Protein AF-E8X7W8-F1 (afdb_monomer_lite)

pLDDT: mean 81.26, std 10.93, range [56.91, 95.69]

Secondary structure (DSSP, 8-state):
--HHHHHHHHHTPPPS-TTEEEEEEEETT---EEEEE-TTS-EEEEEEEE-SSEEEEEEEEETTTTEEEEEEEEETTS-EEEEESSSEEEEEETTTTEEEEEEEPPP-

Sequence (108 aa):
MTDAQQLKEIANQKFEDPYLLGRIVSRLRENDTFVQKHRDRRKCDLFWRNAGAYWRCTIFVSLESEDILAQVDLHVDGITRVESYEPCSITIDPTENLLVLSRIAPAS

Structure (mmCIF, N/CA/C/O backbone):
data_AF-E8X7W8-F1
#
_entry.id   AF-E8X7W8-F1
#
loop_
_atom_site.group_PDB
_atom_site.id
_atom_site.type_symbol
_atom_site.label_atom_id
_atom_site.label_alt_id
_atom_site.label_comp_id
_atom_site.label_asym_id
_atom_site.label_entity_id
_atom_site.label_seq_id
_atom_site.pdbx_PDB_ins_code
_atom_site.Cartn_x
_atom_site.Cartn_y
_atom_site.Cartn_z
_atom_site.occupancy
_atom_site.B_iso_or_equiv
_atom_site.auth_seq_id
_atom_site.auth_comp_id
_atom_site.auth_asym_id
_atom_site.auth_atom_id
_atom_site.pdbx_PDB_model_num
ATOM 1 N N . MET A 1 1 ? -15.712 17.713 -8.791 1.00 56.91 1 MET A N 1
ATOM 2 C CA . MET A 1 1 ? -14.821 16.573 -9.079 1.00 56.91 1 MET A CA 1
ATOM 3 C C . MET A 1 1 ? -15.048 15.557 -7.977 1.00 56.91 1 MET A C 1
ATOM 5 O O . MET A 1 1 ? -15.112 15.974 -6.830 1.00 56.91 1 MET A O 1
ATOM 9 N N . THR A 1 2 ? -15.311 14.296 -8.306 1.00 73.62 2 THR A N 1
ATOM 10 C CA . THR A 1 2 ? -15.586 13.252 -7.306 1.00 73.62 2 THR A CA 1
ATOM 11 C C . THR A 1 2 ? -14.281 12.758 -6.677 1.00 73.62 2 THR A C 1
ATOM 13 O O . THR A 1 2 ? -13.236 12.811 -7.322 1.00 73.62 2 THR A O 1
ATOM 16 N N . ASP A 1 3 ? -14.335 12.200 -5.470 1.00 64.75 3 ASP A N 1
ATOM 17 C CA . ASP A 1 3 ? -13.163 11.637 -4.773 1.00 64.75 3 ASP A CA 1
ATOM 18 C C . ASP A 1 3 ? -12.410 10.607 -5.640 1.00 64.75 3 ASP A C 1
ATOM 20 O O . ASP A 1 3 ? -11.186 10.637 -5.769 1.00 64.75 3 ASP A O 1
ATOM 24 N N . ALA A 1 4 ? -13.151 9.764 -6.364 1.00 65.56 4 ALA A N 1
ATOM 25 C CA . ALA A 1 4 ? -12.587 8.811 -7.321 1.00 65.56 4 ALA A CA 1
ATOM 26 C C . ALA A 1 4 ? -11.821 9.473 -8.489 1.00 65.56 4 ALA A C 1
ATOM 28 O O . ALA A 1 4 ? -10.880 8.889 -9.026 1.00 65.56 4 ALA A O 1
ATOM 29 N N . GLN A 1 5 ? -12.203 10.688 -8.899 1.00 64.19 5 GLN A N 1
ATOM 30 C CA . GLN A 1 5 ? -11.499 11.435 -9.946 1.00 64.19 5 GLN A CA 1
ATOM 31 C C . GLN A 1 5 ? -10.175 11.999 -9.419 1.00 64.19 5 GLN A C 1
ATOM 33 O O . GLN A 1 5 ? -9.176 11.909 -10.125 1.00 64.19 5 GLN A O 1
ATOM 38 N N . GLN A 1 6 ? -10.135 12.477 -8.172 1.00 64.12 6 GLN A N 1
ATOM 39 C CA . GLN A 1 6 ? -8.905 12.965 -7.534 1.00 64.12 6 GLN A CA 1
ATOM 40 C C . GLN A 1 6 ? -7.864 11.855 -7.369 1.00 64.12 6 GLN A C 1
ATOM 42 O O . GLN A 1 6 ? -6.707 12.022 -7.751 1.00 64.12 6 GLN A O 1
ATOM 47 N N . LEU A 1 7 ? -8.276 10.686 -6.873 1.00 67.62 7 LEU A N 1
ATOM 48 C CA . LEU A 1 7 ? -7.378 9.535 -6.731 1.00 67.62 7 LEU A CA 1
ATOM 49 C C . LEU A 1 7 ? -6.834 9.073 -8.091 1.00 67.62 7 LEU A C 1
ATOM 51 O O . LEU A 1 7 ? -5.648 8.768 -8.230 1.00 67.62 7 LEU A O 1
ATOM 55 N N . LYS A 1 8 ? -7.683 9.099 -9.124 1.00 65.88 8 LYS A N 1
ATOM 56 C CA . LYS A 1 8 ? -7.284 8.791 -10.499 1.00 65.88 8 LYS A CA 1
ATOM 57 C C . LYS A 1 8 ? -6.296 9.813 -11.057 1.00 65.88 8 LYS A C 1
ATOM 59 O O . LYS A 1 8 ? -5.378 9.425 -11.774 1.00 65.88 8 LYS A O 1
ATOM 64 N N . GLU A 1 9 ? -6.459 11.097 -10.768 1.00 66.25 9 GLU A N 1
ATOM 65 C CA . GLU A 1 9 ? -5.487 12.117 -11.167 1.00 66.25 9 GLU A CA 1
ATOM 66 C C . GLU A 1 9 ? -4.135 11.888 -10.493 1.00 66.25 9 GLU A C 1
ATOM 68 O O . GLU A 1 9 ? -3.123 11.909 -11.189 1.00 66.25 9 GLU A O 1
ATOM 73 N N . ILE A 1 10 ? -4.110 11.567 -9.193 1.00 67.25 10 ILE A N 1
ATOM 74 C CA . ILE A 1 10 ? -2.867 11.279 -8.461 1.00 67.25 10 ILE A CA 1
ATOM 75 C C . ILE A 1 10 ? -2.142 10.059 -9.044 1.00 67.25 10 ILE A C 1
ATOM 77 O O . ILE A 1 10 ? -0.930 10.108 -9.252 1.00 67.25 10 ILE A O 1
ATOM 81 N N . ALA A 1 11 ? -2.873 8.994 -9.381 1.00 64.06 11 ALA A N 1
ATOM 82 C CA . ALA A 1 11 ? -2.299 7.818 -10.037 1.00 64.06 11 ALA A CA 1
ATOM 83 C C . ALA A 1 11 ? -1.712 8.131 -11.431 1.00 64.06 11 ALA A C 1
ATOM 85 O O . ALA A 1 11 ? -0.758 7.487 -11.867 1.00 64.06 11 ALA A O 1
ATOM 86 N N . ASN A 1 12 ? -2.258 9.136 -12.127 1.00 64.50 12 ASN A N 1
ATOM 87 C CA . ASN A 1 12 ? -1.812 9.566 -13.457 1.00 64.50 12 ASN A CA 1
ATOM 88 C C . ASN A 1 12 ? -0.782 10.706 -13.427 1.00 64.50 12 ASN A C 1
ATOM 90 O O . ASN A 1 12 ? -0.394 11.200 -14.493 1.00 64.50 12 ASN A O 1
ATOM 94 N N . GLN A 1 13 ? -0.342 11.147 -12.244 1.00 66.38 13 GLN A N 1
ATOM 95 C CA . GLN A 1 13 ? 0.658 12.204 -12.139 1.00 66.38 13 GLN A CA 1
ATOM 96 C C . GLN A 1 13 ? 1.951 11.787 -12.843 1.00 66.38 13 GLN A C 1
ATOM 98 O O . GLN A 1 13 ? 2.438 10.662 -12.716 1.00 66.38 13 GLN A O 1
ATOM 103 N N . LYS A 1 14 ? 2.523 12.721 -13.608 1.00 66.00 14 LYS A N 1
ATOM 104 C CA . LYS A 1 14 ? 3.869 12.552 -14.149 1.00 66.00 14 LYS A CA 1
ATOM 105 C C . LYS A 1 14 ? 4.855 12.655 -12.994 1.00 66.00 14 LYS A C 1
ATOM 107 O O . LYS A 1 14 ? 4.844 13.637 -12.261 1.00 66.00 14 LYS A O 1
ATOM 112 N N . PHE A 1 15 ? 5.706 11.649 -12.864 1.00 73.25 15 PHE A N 1
ATOM 113 C CA . PHE A 1 15 ? 6.793 11.649 -11.894 1.00 73.25 15 PHE A CA 1
ATOM 114 C C . PHE A 1 15 ? 8.061 12.199 -12.542 1.00 73.25 15 PHE A C 1
ATOM 116 O O . PHE A 1 15 ? 8.399 11.813 -13.666 1.00 73.25 15 PHE A O 1
ATOM 123 N N . GLU A 1 16 ? 8.731 13.106 -11.836 1.00 78.25 16 GLU A N 1
ATOM 124 C CA . GLU A 1 16 ? 10.041 13.640 -12.224 1.00 78.25 16 GLU A CA 1
ATOM 125 C C . GLU A 1 16 ? 11.151 12.607 -11.994 1.00 78.25 16 GLU A C 1
ATOM 127 O O . GLU A 1 16 ? 12.105 12.546 -12.765 1.00 78.25 16 GLU A O 1
ATOM 132 N N . ASP A 1 17 ? 10.984 11.751 -10.981 1.00 80.25 17 ASP A N 1
ATOM 133 C CA . ASP A 1 17 ? 11.897 10.653 -10.676 1.00 80.25 17 ASP A CA 1
ATOM 134 C C . ASP A 1 17 ? 11.742 9.504 -11.699 1.00 80.25 17 ASP A C 1
ATOM 136 O O . ASP A 1 17 ? 10.660 8.908 -11.792 1.00 80.25 17 ASP A O 1
ATOM 140 N N . PRO A 1 18 ? 12.795 9.162 -12.467 1.00 75.75 18 PRO A N 1
ATOM 141 C CA . PRO A 1 18 ? 12.753 8.063 -13.429 1.00 75.75 18 PRO A CA 1
ATOM 142 C C . PRO A 1 18 ? 12.677 6.671 -12.782 1.00 75.75 18 PRO A C 1
ATOM 144 O O . PRO A 1 18 ? 12.272 5.727 -13.461 1.00 75.75 18 PRO A O 1
ATOM 147 N N . TYR A 1 19 ? 13.035 6.525 -11.502 1.00 82.12 19 TYR A N 1
ATOM 148 C CA . TYR A 1 19 ? 12.953 5.256 -10.774 1.00 82.12 19 TYR A CA 1
ATOM 149 C C . TYR A 1 19 ? 11.541 4.964 -10.256 1.00 82.12 19 TYR A C 1
ATOM 151 O O . TYR A 1 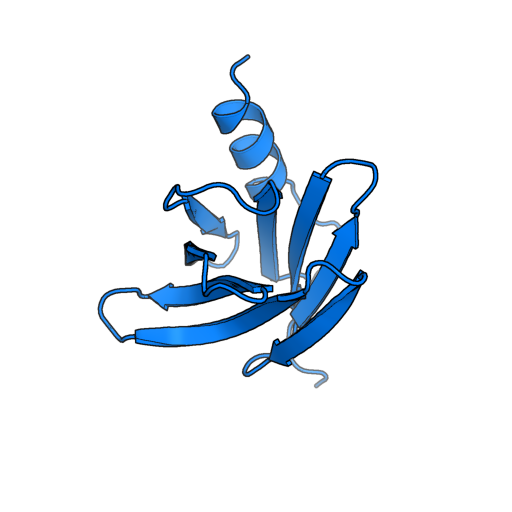19 ? 11.245 3.821 -9.904 1.00 82.12 19 TYR A O 1
ATOM 159 N N . LEU A 1 20 ? 10.653 5.965 -10.241 1.00 82.06 20 LEU A N 1
ATOM 160 C CA . LEU A 1 20 ? 9.260 5.809 -9.837 1.00 82.06 20 LEU A CA 1
ATOM 161 C C . LEU A 1 20 ? 8.414 5.281 -11.008 1.00 82.06 20 LEU A C 1
ATOM 163 O O . LEU A 1 20 ? 8.104 5.987 -11.971 1.00 82.06 20 LEU A O 1
ATOM 167 N N . LEU A 1 21 ? 8.006 4.017 -10.906 1.00 79.50 21 LEU A N 1
ATOM 168 C CA . LEU A 1 21 ? 7.285 3.295 -11.961 1.00 79.50 21 LEU A CA 1
ATOM 169 C C . LEU A 1 21 ? 5.766 3.531 -11.919 1.00 79.50 21 LEU A C 1
ATOM 171 O O . LEU A 1 21 ? 5.075 3.403 -12.934 1.00 79.50 21 LEU A O 1
ATOM 175 N N . GLY A 1 22 ? 5.232 3.892 -10.751 1.00 80.50 22 GLY A N 1
ATOM 176 C CA . GLY A 1 22 ? 3.811 4.164 -10.549 1.00 80.50 22 GLY A CA 1
ATOM 177 C C . GLY A 1 22 ? 3.470 4.486 -9.098 1.00 80.50 22 GLY A C 1
ATOM 178 O O . GLY A 1 22 ? 4.267 4.217 -8.197 1.00 80.50 22 GLY A O 1
ATOM 179 N N . ARG A 1 23 ? 2.272 5.038 -8.881 1.00 83.19 23 ARG A N 1
ATOM 180 C CA . ARG A 1 23 ? 1.738 5.367 -7.557 1.00 83.19 23 ARG A CA 1
ATOM 181 C C . ARG A 1 23 ? 0.297 4.880 -7.425 1.00 83.19 23 ARG A C 1
ATOM 183 O O . ARG A 1 23 ? -0.512 5.157 -8.306 1.00 83.19 23 ARG A O 1
ATOM 190 N N . ILE A 1 24 ? -0.001 4.219 -6.311 1.00 82.44 24 ILE A N 1
ATOM 191 C CA . ILE A 1 24 ? -1.351 3.851 -5.885 1.00 82.44 24 ILE A CA 1
ATOM 192 C C . ILE A 1 24 ? -1.725 4.720 -4.694 1.00 82.44 24 ILE A C 1
ATOM 194 O O . ILE A 1 24 ? -0.920 4.866 -3.775 1.00 82.44 24 ILE A O 1
ATOM 198 N N . VAL A 1 25 ? -2.937 5.273 -4.694 1.00 85.25 25 VAL A N 1
ATOM 199 C CA . VAL A 1 25 ? -3.480 6.020 -3.552 1.00 85.25 25 VAL A CA 1
ATOM 200 C C . VAL A 1 25 ? -4.861 5.503 -3.188 1.00 85.25 25 VAL A C 1
ATOM 202 O O . VAL A 1 25 ? -5.726 5.386 -4.050 1.00 85.25 25 VAL A O 1
ATOM 205 N N . SER A 1 26 ? -5.079 5.224 -1.910 1.00 86.12 26 SER A N 1
ATOM 206 C CA . SER A 1 26 ? -6.357 4.761 -1.367 1.00 86.12 26 SER A CA 1
ATOM 207 C C . SER A 1 26 ? -6.651 5.478 -0.062 1.00 86.12 26 SER A C 1
ATOM 209 O O . SER A 1 26 ? -5.722 5.806 0.675 1.00 86.12 26 SER A O 1
ATOM 211 N N . ARG A 1 27 ? -7.930 5.643 0.285 1.00 86.38 27 ARG A N 1
ATOM 212 C CA . ARG A 1 27 ? -8.277 5.918 1.681 1.00 86.38 27 ARG A CA 1
ATOM 213 C C . ARG A 1 27 ? -8.001 4.691 2.537 1.00 86.38 27 ARG A C 1
ATOM 215 O O . ARG A 1 27 ? -7.992 3.564 2.030 1.00 86.38 27 ARG A O 1
ATOM 222 N N . LEU A 1 28 ? -7.754 4.903 3.825 1.00 85.44 28 LEU A N 1
ATOM 223 C CA . LEU A 1 28 ? -7.624 3.791 4.762 1.00 85.44 28 LEU A CA 1
ATOM 224 C C . LEU A 1 28 ? -9.004 3.219 5.080 1.00 85.44 28 LEU A C 1
ATOM 226 O O . LEU A 1 28 ? -9.968 3.968 5.243 1.00 85.44 28 LEU A O 1
ATOM 230 N N . ARG A 1 29 ? -9.061 1.895 5.273 1.00 84.12 29 ARG A N 1
ATOM 231 C CA . ARG A 1 29 ? -10.225 1.201 5.855 1.00 84.12 29 ARG A CA 1
ATOM 232 C C . ARG A 1 29 ? -11.520 1.351 5.037 1.00 84.12 29 ARG A C 1
ATOM 234 O O . ARG A 1 29 ? -12.611 1.359 5.601 1.00 84.12 29 ARG A O 1
ATOM 241 N N . GLU A 1 30 ? -11.407 1.476 3.719 1.00 76.56 30 GLU A N 1
ATOM 242 C CA . GLU A 1 30 ? -12.548 1.629 2.811 1.00 76.56 30 GLU A CA 1
ATOM 243 C C . GLU A 1 30 ? -12.859 0.272 2.168 1.00 76.56 30 GLU A C 1
ATOM 245 O O . GLU A 1 30 ? -11.993 -0.285 1.510 1.00 76.56 30 GLU A O 1
ATOM 250 N N . ASN A 1 31 ? -14.057 -0.290 2.377 1.00 63.44 31 ASN A N 1
ATOM 251 C CA . ASN A 1 31 ? -14.465 -1.626 1.889 1.00 63.44 31 ASN A CA 1
ATOM 252 C C . ASN A 1 31 ? -14.743 -1.658 0.369 1.00 63.44 31 ASN A C 1
ATOM 254 O O . ASN A 1 31 ? -15.718 -2.254 -0.083 1.00 63.44 31 ASN A O 1
ATOM 258 N N . ASP A 1 32 ? -13.882 -1.027 -0.418 1.00 62.72 32 ASP A N 1
ATOM 259 C CA . ASP A 1 32 ? -14.005 -0.929 -1.864 1.00 62.72 32 ASP A CA 1
ATOM 260 C C . ASP A 1 32 ? -12.768 -1.510 -2.550 1.00 62.72 32 ASP A C 1
ATOM 262 O O . ASP A 1 32 ? -11.650 -1.492 -2.028 1.00 62.72 32 ASP A O 1
ATOM 266 N N . THR A 1 33 ? -12.986 -2.062 -3.744 1.00 60.56 33 THR A N 1
ATOM 267 C CA . THR A 1 33 ? -11.904 -2.523 -4.618 1.00 60.56 33 THR A CA 1
ATOM 268 C C . THR A 1 33 ? -11.572 -1.410 -5.597 1.00 60.56 33 THR A C 1
ATOM 270 O O . THR A 1 33 ? -12.428 -0.982 -6.373 1.00 60.56 33 THR A O 1
ATOM 273 N N . PHE A 1 34 ? -10.322 -0.954 -5.585 1.00 67.88 34 PHE A N 1
ATOM 274 C CA . PHE A 1 34 ? -9.859 0.102 -6.480 1.00 67.88 34 PHE A CA 1
ATOM 275 C C . PHE A 1 34 ? -8.846 -0.452 -7.473 1.00 67.88 34 PHE A C 1
ATOM 277 O O . PHE A 1 34 ? -7.857 -1.067 -7.082 1.00 67.88 34 PHE A O 1
ATOM 284 N N . VAL A 1 35 ? -9.071 -0.176 -8.759 1.00 62.03 35 VAL A N 1
ATOM 285 C CA . VAL A 1 35 ? -8.124 -0.498 -9.833 1.00 62.03 35 VAL A CA 1
ATOM 286 C C . VAL A 1 35 ? -7.423 0.782 -10.260 1.00 62.03 35 VAL A C 1
ATOM 288 O O . VAL A 1 35 ? -8.068 1.710 -10.758 1.00 62.03 35 VAL A O 1
ATOM 291 N N . GLN A 1 36 ? -6.101 0.842 -10.105 1.00 69.38 36 GLN A N 1
ATOM 292 C CA . GLN A 1 36 ? -5.303 1.986 -10.552 1.00 69.38 36 GLN A CA 1
ATOM 293 C C . GLN A 1 36 ? -4.282 1.551 -11.601 1.00 69.38 36 GLN A C 1
ATOM 295 O O . GLN A 1 36 ? -3.601 0.535 -11.475 1.00 69.38 36 GLN A O 1
ATOM 300 N N . LYS A 1 37 ? -4.226 2.309 -12.702 1.00 62.06 37 LYS A N 1
ATOM 301 C CA . LYS A 1 37 ? -3.344 2.034 -13.841 1.00 62.06 37 LYS A CA 1
ATOM 302 C C . LYS A 1 37 ? -2.104 2.909 -13.744 1.00 62.06 37 LYS A C 1
ATOM 304 O O . LYS A 1 37 ? -2.221 4.117 -13.582 1.00 62.06 37 LYS A O 1
ATOM 309 N N . HIS A 1 38 ? -0.936 2.298 -13.880 1.00 68.25 38 HIS A N 1
ATOM 310 C CA . HIS A 1 38 ? 0.351 2.964 -13.721 1.00 68.25 38 HIS A CA 1
ATOM 311 C C . HIS A 1 38 ? 0.973 3.354 -15.068 1.00 68.25 38 HIS A C 1
ATOM 313 O O . HIS A 1 38 ? 0.542 2.915 -16.142 1.00 68.25 38 HIS A O 1
ATOM 319 N N . ARG A 1 39 ? 2.033 4.171 -15.005 1.00 61.53 39 ARG A N 1
ATOM 320 C CA . ARG A 1 39 ? 2.817 4.624 -16.166 1.00 61.53 39 ARG A CA 1
ATOM 321 C C . ARG A 1 39 ? 3.457 3.463 -16.927 1.00 61.53 39 ARG A C 1
ATOM 323 O O . ARG A 1 39 ? 3.495 3.491 -18.155 1.00 61.53 39 ARG A O 1
ATOM 330 N N . ASP A 1 40 ? 3.895 2.428 -16.216 1.00 66.81 40 ASP A N 1
ATOM 331 C CA . ASP A 1 40 ? 4.435 1.191 -16.794 1.00 66.81 40 ASP A CA 1
ATOM 332 C C . ASP A 1 40 ? 3.355 0.269 -17.397 1.00 66.81 40 ASP A C 1
ATOM 334 O O . ASP A 1 40 ? 3.642 -0.855 -17.804 1.00 66.81 40 ASP A O 1
ATOM 338 N N . ARG A 1 41 ? 2.111 0.760 -17.498 1.00 66.12 41 ARG A N 1
ATOM 339 C CA . ARG A 1 41 ? 0.920 0.073 -18.014 1.00 66.12 41 ARG A CA 1
ATOM 340 C C . ARG A 1 41 ? 0.432 -1.089 -17.153 1.00 66.12 41 ARG A C 1
ATOM 342 O O . ARG A 1 41 ? -0.609 -1.649 -17.511 1.00 66.12 41 ARG A O 1
ATOM 349 N N . ARG A 1 42 ? 1.094 -1.413 -16.034 1.00 74.19 42 ARG A N 1
ATOM 350 C CA . ARG A 1 42 ? 0.544 -2.369 -15.071 1.00 74.19 42 ARG A CA 1
ATOM 351 C C . ARG A 1 42 ? -0.721 -1.786 -14.445 1.00 74.19 42 ARG A C 1
ATOM 353 O O . ARG A 1 42 ? -0.863 -0.570 -14.277 1.00 74.19 42 ARG A O 1
ATOM 360 N N . LYS A 1 43 ? -1.667 -2.670 -14.162 1.00 75.88 43 LYS A N 1
ATOM 361 C CA . LYS A 1 43 ? -2.829 -2.377 -13.331 1.00 75.88 43 LYS A CA 1
ATOM 362 C C . LYS A 1 43 ? -2.551 -3.032 -11.996 1.00 75.88 43 LYS A C 1
ATOM 364 O O . LYS A 1 43 ? -2.108 -4.169 -12.003 1.00 75.88 43 LYS A O 1
ATOM 369 N N . CYS A 1 44 ? -2.767 -2.317 -10.909 1.00 81.94 44 CYS A N 1
ATOM 370 C CA . CYS A 1 44 ? -2.742 -2.920 -9.592 1.00 81.94 44 CYS A CA 1
ATOM 371 C C . CYS A 1 44 ? -4.133 -2.796 -8.988 1.00 81.94 44 CYS A C 1
ATOM 373 O O . CYS A 1 44 ? -4.787 -1.753 -9.119 1.00 81.94 44 CYS A O 1
ATOM 375 N N . ASP A 1 45 ? -4.550 -3.861 -8.326 1.00 83.06 45 ASP A N 1
ATOM 376 C CA . ASP A 1 45 ? -5.813 -3.926 -7.619 1.00 83.06 45 ASP A CA 1
ATOM 377 C C . ASP A 1 45 ? -5.539 -3.805 -6.126 1.00 83.06 45 ASP A C 1
ATOM 379 O O . ASP A 1 45 ? -4.598 -4.399 -5.599 1.00 83.06 45 ASP A O 1
ATOM 383 N N . LEU A 1 46 ? -6.352 -3.019 -5.435 1.00 86.69 46 LEU A N 1
ATOM 384 C CA . LEU A 1 46 ? -6.203 -2.783 -4.010 1.00 86.69 46 LEU A CA 1
ATOM 385 C C . LEU A 1 46 ? -7.477 -3.219 -3.298 1.00 86.69 46 LEU A C 1
ATOM 387 O O . LEU A 1 46 ? -8.571 -2.791 -3.669 1.00 86.69 46 LEU A O 1
ATOM 391 N N . PHE A 1 47 ? -7.321 -4.084 -2.299 1.00 87.94 47 PHE A N 1
ATOM 392 C CA . PHE A 1 47 ? -8.430 -4.677 -1.566 1.00 87.94 47 PHE A CA 1
ATOM 393 C C . PHE A 1 47 ? -8.254 -4.481 -0.067 1.00 87.94 47 PHE A C 1
ATOM 395 O O . PHE A 1 47 ? -7.315 -5.008 0.536 1.00 87.94 47 PHE A O 1
ATOM 402 N N . TRP A 1 48 ? -9.186 -3.753 0.541 1.00 90.69 48 TRP A N 1
ATOM 403 C CA . TRP A 1 48 ? -9.285 -3.654 1.989 1.00 90.69 48 TRP A CA 1
ATOM 404 C C . TRP A 1 48 ? -10.280 -4.665 2.544 1.00 90.69 48 TRP A C 1
ATOM 406 O O . TRP A 1 48 ? -11.343 -4.906 1.977 1.00 90.69 48 TRP A O 1
ATOM 416 N N . ARG A 1 49 ? -9.961 -5.204 3.718 1.00 91.25 49 ARG A N 1
ATOM 417 C CA . ARG A 1 49 ? -10.885 -5.998 4.525 1.00 91.25 49 ARG A CA 1
ATOM 418 C C . ARG A 1 49 ? -10.679 -5.742 6.007 1.00 91.25 49 ARG A C 1
ATOM 420 O O . ARG A 1 49 ? -9.551 -5.566 6.473 1.00 91.25 49 ARG A O 1
ATOM 427 N N . ASN A 1 50 ? -11.764 -5.799 6.763 1.00 91.38 50 ASN A N 1
ATOM 428 C CA . ASN A 1 50 ? -11.703 -5.842 8.216 1.00 91.38 50 ASN A CA 1
ATOM 429 C C . ASN A 1 50 ? -11.422 -7.287 8.676 1.00 91.38 50 ASN A C 1
ATOM 431 O O . ASN A 1 50 ? -12.183 -8.197 8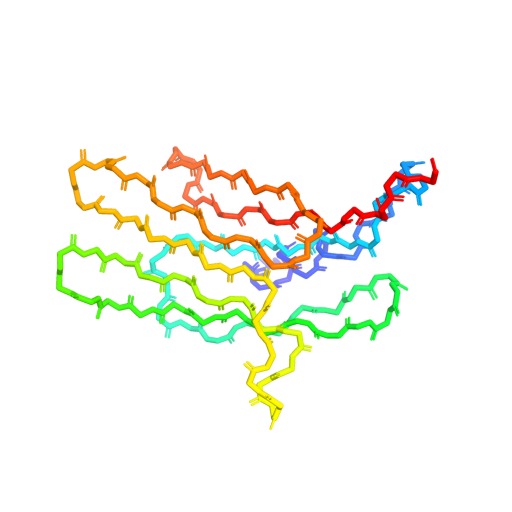.355 1.00 91.38 50 ASN A O 1
ATOM 435 N N . ALA A 1 51 ? -10.329 -7.499 9.412 1.00 90.44 51 ALA A N 1
ATOM 436 C CA . ALA A 1 51 ? -9.909 -8.796 9.951 1.00 90.44 51 ALA A CA 1
ATOM 437 C C . ALA A 1 51 ? -10.160 -8.919 11.472 1.00 90.44 51 ALA A C 1
ATOM 439 O O . ALA A 1 51 ? -9.530 -9.724 12.158 1.00 90.44 51 ALA A O 1
ATOM 440 N N . GLY A 1 52 ? -11.057 -8.095 12.020 1.00 89.88 52 GLY A N 1
ATOM 441 C CA . GLY A 1 52 ? -11.372 -8.021 13.445 1.00 89.88 52 GLY A CA 1
ATOM 442 C C . GLY A 1 52 ? -10.432 -7.073 14.184 1.00 89.88 52 GLY A C 1
ATOM 443 O O . GLY A 1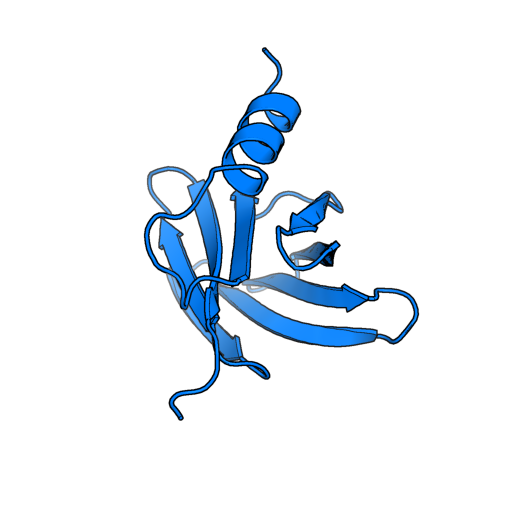 52 ? -10.800 -5.939 14.473 1.00 89.88 52 GLY A O 1
ATOM 444 N N . ALA A 1 53 ? -9.211 -7.526 14.484 1.00 91.31 53 ALA A N 1
ATOM 445 C CA . ALA A 1 53 ? -8.239 -6.745 15.265 1.00 91.31 53 ALA A CA 1
ATOM 446 C C . ALA A 1 53 ? -7.505 -5.661 14.449 1.00 91.31 53 ALA A C 1
ATOM 448 O O . ALA A 1 53 ? -6.900 -4.747 15.012 1.00 91.31 53 ALA A O 1
ATOM 449 N N . TYR A 1 54 ? -7.544 -5.770 13.123 1.00 93.56 54 TYR A N 1
ATOM 450 C CA . TYR A 1 54 ? -6.883 -4.861 12.197 1.00 93.56 54 TYR A CA 1
ATOM 451 C C . TYR A 1 54 ? -7.646 -4.778 10.877 1.00 93.56 54 TYR A C 1
ATOM 453 O O . TYR A 1 54 ? -8.448 -5.648 10.528 1.00 93.56 54 TYR A O 1
ATOM 461 N N . TRP A 1 55 ? -7.355 -3.725 10.126 1.00 93.94 55 TRP A N 1
ATOM 462 C CA . TRP A 1 55 ? -7.724 -3.599 8.726 1.00 93.94 55 TRP A CA 1
ATOM 463 C C . TRP A 1 55 ? -6.559 -4.031 7.860 1.00 93.94 55 TRP A C 1
ATOM 465 O O . TRP A 1 55 ? -5.451 -3.543 8.045 1.00 93.94 55 TRP A O 1
ATOM 475 N N . ARG A 1 56 ? -6.814 -4.922 6.909 1.00 94.31 56 ARG A N 1
ATOM 476 C CA . ARG A 1 56 ? -5.816 -5.375 5.947 1.00 94.31 56 ARG A CA 1
ATOM 477 C C . ARG A 1 56 ? -6.081 -4.753 4.599 1.00 94.31 56 ARG A C 1
ATOM 479 O O . ARG A 1 56 ? -7.178 -4.910 4.078 1.00 94.31 56 ARG A O 1
ATOM 486 N N . CYS A 1 57 ? -5.058 -4.146 4.033 1.00 93.31 57 CYS A N 1
ATOM 487 C CA . CYS A 1 57 ? -4.963 -3.822 2.627 1.00 93.31 57 CYS A CA 1
ATOM 488 C C . CYS A 1 57 ? -4.046 -4.835 1.944 1.00 93.31 57 CYS A C 1
ATOM 490 O O . CYS A 1 57 ? -2.908 -5.020 2.379 1.00 93.31 57 CYS A O 1
ATOM 492 N N . THR A 1 58 ? -4.515 -5.465 0.873 1.00 93.00 58 THR A N 1
ATOM 493 C CA . THR A 1 58 ? -3.682 -6.275 -0.020 1.00 93.00 58 THR A CA 1
ATOM 494 C C . THR A 1 58 ? -3.648 -5.620 -1.391 1.00 93.00 58 THR A C 1
ATOM 496 O O . THR A 1 58 ? -4.685 -5.248 -1.940 1.00 93.00 58 THR A O 1
ATOM 499 N N . ILE A 1 59 ? -2.440 -5.461 -1.925 1.00 91.00 59 ILE A N 1
ATOM 500 C CA . ILE A 1 59 ? -2.174 -4.808 -3.201 1.00 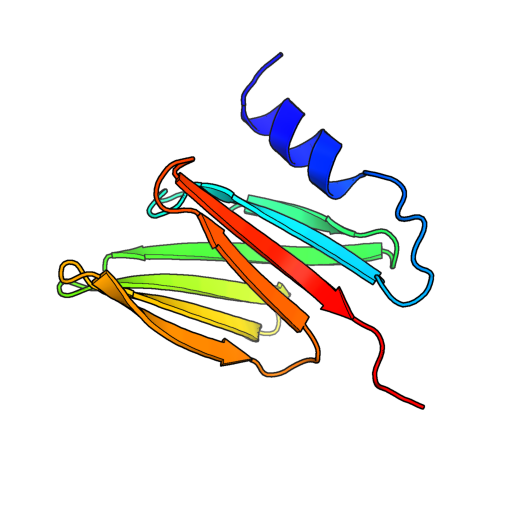91.00 59 ILE A CA 1
ATOM 501 C C . ILE A 1 59 ? -1.707 -5.886 -4.163 1.00 91.00 59 ILE A C 1
ATOM 503 O O . ILE A 1 59 ? -0.610 -6.421 -4.004 1.00 91.00 59 ILE A O 1
ATOM 507 N N . PHE A 1 60 ? -2.535 -6.200 -5.149 1.00 88.88 60 PHE A N 1
ATOM 508 C CA . PHE A 1 60 ? -2.262 -7.208 -6.159 1.00 88.88 60 PHE A CA 1
ATOM 509 C C . PHE A 1 60 ? -1.675 -6.565 -7.411 1.00 88.88 60 PHE A C 1
ATOM 511 O O . PHE A 1 60 ? -2.108 -5.496 -7.846 1.00 88.88 60 PHE A O 1
ATOM 518 N N . VAL A 1 61 ? -0.699 -7.238 -8.014 1.00 83.44 61 VAL A N 1
ATOM 519 C CA . VAL A 1 61 ? -0.245 -6.947 -9.380 1.00 83.44 61 VAL A CA 1
ATOM 520 C C . VAL A 1 61 ? -1.305 -7.394 -10.393 1.00 83.44 61 VAL A C 1
ATOM 522 O O . VAL A 1 61 ? -1.416 -6.810 -11.466 1.00 83.44 61 VAL A O 1
ATOM 525 N N . SER A 1 62 ? -2.084 -8.423 -10.058 1.00 74.62 62 SER A N 1
ATOM 526 C CA . SER A 1 62 ? -3.257 -8.873 -10.806 1.00 74.62 62 SER A CA 1
ATOM 527 C C . SER A 1 62 ? -4.134 -9.722 -9.890 1.00 74.62 62 SER A C 1
ATOM 529 O O . SER A 1 62 ? -3.659 -10.713 -9.334 1.00 74.62 62 SER A O 1
ATOM 531 N N . LEU A 1 63 ? -5.416 -9.370 -9.740 1.00 69.06 63 LEU A N 1
ATOM 532 C CA . LEU A 1 63 ? -6.369 -10.222 -9.012 1.00 69.06 63 LEU A CA 1
ATOM 533 C C . LEU A 1 63 ? -6.536 -11.610 -9.642 1.00 69.06 63 LEU A C 1
ATOM 535 O O . LEU A 1 63 ? -6.847 -12.557 -8.931 1.00 69.06 63 LEU A O 1
ATOM 539 N N . GLU A 1 64 ? -6.326 -11.748 -10.954 1.00 76.44 64 GLU A N 1
ATOM 540 C CA . GLU A 1 64 ? -6.483 -13.030 -11.655 1.00 76.44 64 GLU A CA 1
ATOM 541 C C . GLU A 1 64 ? -5.354 -14.019 -11.338 1.00 76.44 64 GLU A C 1
ATOM 543 O O . GLU A 1 64 ? -5.582 -15.226 -11.358 1.00 76.44 64 GLU A O 1
ATOM 548 N N . SER A 1 65 ? -4.143 -13.522 -11.063 1.00 76.69 65 SER A N 1
ATOM 549 C CA . SER A 1 65 ? -2.988 -14.365 -10.723 1.00 76.69 65 SER A CA 1
ATOM 550 C C . SER A 1 65 ? -2.732 -14.469 -9.222 1.00 76.69 65 SER A C 1
ATOM 552 O O . SER A 1 65 ? -1.850 -15.217 -8.818 1.00 76.69 65 SER A O 1
ATOM 554 N N . GLU A 1 66 ? -3.482 -13.722 -8.404 1.00 81.06 66 GLU A N 1
ATOM 555 C CA . GLU A 1 66 ? -3.262 -13.574 -6.959 1.00 81.06 66 GLU A CA 1
ATOM 556 C C . GLU A 1 66 ? -1.837 -13.109 -6.590 1.00 81.06 66 GLU A C 1
ATOM 558 O O . GLU A 1 66 ? -1.420 -13.216 -5.436 1.00 81.06 66 GLU A O 1
ATOM 563 N N . ASP A 1 67 ? -1.090 -12.533 -7.540 1.00 87.38 67 ASP A N 1
ATOM 564 C CA . ASP A 1 67 ? 0.264 -12.035 -7.299 1.00 87.38 67 ASP A CA 1
ATOM 565 C C . ASP A 1 67 ? 0.217 -10.784 -6.419 1.00 87.38 67 ASP A C 1
ATOM 567 O O . ASP A 1 67 ? -0.327 -9.744 -6.808 1.00 87.38 67 ASP A O 1
ATOM 571 N N . ILE A 1 68 ? 0.818 -10.863 -5.231 1.00 90.19 68 ILE A N 1
ATOM 572 C CA . ILE A 1 68 ? 0.813 -9.781 -4.243 1.00 90.19 68 ILE A CA 1
ATOM 573 C C . ILE A 1 68 ? 2.060 -8.917 -4.412 1.00 90.19 68 ILE A C 1
ATOM 575 O O . ILE A 1 68 ? 3.187 -9.401 -4.385 1.00 90.19 68 ILE A O 1
ATOM 579 N N . LEU A 1 69 ? 1.852 -7.607 -4.514 1.00 90.56 69 LEU A N 1
ATOM 580 C CA . LEU A 1 69 ? 2.912 -6.607 -4.480 1.00 90.56 69 LEU A CA 1
ATOM 581 C C . LEU A 1 69 ? 3.286 -6.256 -3.039 1.00 90.56 69 LEU A C 1
ATOM 583 O O . LEU A 1 69 ? 4.463 -6.252 -2.677 1.00 90.56 69 LEU A O 1
ATOM 587 N N . ALA A 1 70 ? 2.277 -5.950 -2.223 1.00 93.44 70 ALA A N 1
ATOM 588 C CA . ALA A 1 70 ? 2.442 -5.622 -0.816 1.00 93.44 70 ALA A CA 1
ATOM 589 C C . ALA A 1 70 ? 1.153 -5.863 -0.020 1.00 93.44 70 ALA A C 1
ATOM 591 O O . ALA A 1 70 ? 0.047 -5.886 -0.565 1.00 93.44 70 ALA A O 1
ATOM 592 N N . GLN A 1 71 ? 1.307 -5.989 1.293 1.00 95.12 71 GLN A N 1
ATOM 593 C CA . GLN A 1 71 ? 0.230 -6.075 2.266 1.00 95.12 71 GLN A CA 1
ATOM 594 C C . GLN A 1 71 ? 0.499 -5.102 3.416 1.00 95.12 71 GLN A C 1
ATOM 596 O O . GLN A 1 71 ? 1.619 -5.010 3.919 1.00 95.12 71 GLN A O 1
ATOM 601 N N . VAL A 1 72 ? -0.545 -4.398 3.847 1.00 95.00 72 VAL A N 1
ATOM 602 C CA . VAL A 1 72 ? -0.502 -3.448 4.961 1.00 95.00 72 VAL A CA 1
ATOM 603 C C . VAL A 1 72 ? -1.605 -3.796 5.949 1.00 95.00 72 VAL A C 1
ATOM 605 O O . VAL A 1 72 ? -2.780 -3.754 5.594 1.00 95.00 72 VAL A O 1
ATOM 608 N N . ASP A 1 73 ? -1.238 -4.095 7.191 1.00 95.50 73 ASP A N 1
ATOM 609 C CA . ASP A 1 73 ? -2.186 -4.280 8.287 1.00 95.50 73 ASP A CA 1
ATOM 610 C C . ASP A 1 73 ? -2.138 -3.077 9.229 1.00 95.50 73 ASP A C 1
ATOM 612 O O . ASP A 1 73 ? -1.078 -2.725 9.747 1.00 95.50 73 ASP A O 1
ATOM 616 N N . LEU A 1 74 ? -3.298 -2.468 9.463 1.00 93.50 74 LEU A N 1
ATOM 617 C CA . LEU A 1 74 ? -3.500 -1.344 10.371 1.00 93.50 74 LEU A CA 1
ATOM 618 C C . LEU A 1 74 ? -4.314 -1.800 11.575 1.00 93.50 74 LEU A C 1
ATOM 620 O O . LEU A 1 74 ? -5.534 -1.971 11.487 1.00 93.50 74 LEU A O 1
ATOM 624 N N . HIS A 1 75 ? -3.645 -1.985 12.703 1.00 92.94 75 HIS A N 1
ATOM 625 C CA . HIS A 1 75 ? -4.284 -2.347 13.957 1.00 92.94 75 HIS A CA 1
ATOM 626 C C . HIS A 1 75 ? -4.963 -1.134 14.602 1.00 92.94 75 HIS A C 1
ATOM 628 O O . HIS A 1 75 ? -4.593 0.023 14.383 1.00 92.94 75 HIS A O 1
ATOM 634 N N . VAL A 1 76 ? -5.997 -1.403 15.401 1.00 85.81 76 VAL A N 1
ATOM 635 C CA . VAL A 1 76 ? -6.766 -0.362 16.107 1.00 85.81 76 VAL A CA 1
ATOM 636 C C . VAL A 1 76 ? -5.946 0.385 17.162 1.00 85.81 76 VAL A C 1
ATOM 638 O O . VAL A 1 76 ? -6.280 1.515 17.501 1.00 85.81 76 VAL A O 1
ATOM 641 N N . ASP A 1 77 ? -4.866 -0.225 17.645 1.00 87.50 77 ASP A N 1
ATOM 642 C CA . ASP A 1 77 ? -3.918 0.332 18.614 1.00 87.50 77 ASP A CA 1
ATOM 643 C C . ASP A 1 77 ? -2.809 1.184 17.965 1.00 87.50 77 ASP A C 1
ATOM 645 O O . ASP A 1 77 ? -1.929 1.691 18.658 1.00 87.50 77 ASP A O 1
ATOM 649 N N . GLY A 1 78 ? -2.856 1.360 16.640 1.00 82.12 78 GLY A N 1
ATOM 650 C CA . GLY A 1 78 ? -1.875 2.130 15.878 1.00 82.12 78 GLY A CA 1
ATOM 651 C C . GLY A 1 78 ? -0.684 1.314 15.374 1.00 82.12 78 GLY A C 1
ATOM 652 O O . GLY A 1 78 ? 0.130 1.855 14.623 1.00 82.12 78 GLY A O 1
ATOM 653 N N . ILE A 1 79 ? -0.581 0.021 15.708 1.00 92.19 79 ILE A N 1
ATOM 654 C CA . ILE A 1 79 ? 0.450 -0.844 15.129 1.00 92.19 79 ILE A CA 1
ATOM 655 C C . ILE A 1 79 ? 0.192 -1.006 13.630 1.00 92.19 79 ILE A C 1
ATOM 657 O O . ILE A 1 79 ? -0.910 -1.327 13.182 1.00 92.19 79 ILE A O 1
ATOM 661 N N . THR A 1 80 ? 1.247 -0.803 12.849 1.00 92.81 80 THR A N 1
ATOM 662 C CA . THR A 1 80 ? 1.238 -1.000 11.403 1.00 92.81 80 THR A CA 1
ATOM 663 C C . THR A 1 80 ? 2.217 -2.104 11.042 1.00 92.81 80 THR A C 1
ATOM 665 O O . THR A 1 80 ? 3.394 -2.032 11.396 1.00 92.81 80 THR A O 1
ATOM 668 N N . ARG A 1 81 ? 1.747 -3.107 10.301 1.00 95.25 81 ARG A N 1
ATOM 669 C CA . ARG A 1 81 ? 2.587 -4.164 9.733 1.00 95.25 81 ARG A CA 1
ATOM 670 C C . ARG A 1 81 ? 2.604 -4.034 8.220 1.00 95.25 81 ARG A C 1
ATOM 672 O O . ARG A 1 81 ? 1.549 -3.920 7.605 1.00 95.25 81 ARG A O 1
ATOM 679 N N . VAL A 1 82 ? 3.793 -4.073 7.630 1.00 94.81 82 VAL A N 1
ATOM 680 C CA . VAL A 1 82 ? 3.983 -3.983 6.180 1.00 94.81 82 VAL A CA 1
ATOM 681 C C . VAL A 1 82 ? 4.778 -5.190 5.708 1.00 94.81 82 VAL A C 1
ATOM 683 O O . VAL A 1 82 ? 5.857 -5.466 6.226 1.00 94.81 82 VAL A O 1
ATOM 686 N N . GLU A 1 83 ? 4.244 -5.897 4.720 1.00 95.69 83 GLU A N 1
ATOM 687 C CA . GLU A 1 83 ? 4.931 -6.958 3.983 1.00 95.69 83 GLU A CA 1
ATOM 688 C C . GLU A 1 83 ? 5.032 -6.512 2.521 1.00 95.69 83 GLU A C 1
ATOM 690 O O . GLU A 1 83 ? 4.024 -6.158 1.913 1.00 95.69 83 GLU A O 1
ATOM 695 N N . SER A 1 84 ? 6.241 -6.488 1.962 1.00 92.50 84 SER A N 1
ATOM 696 C CA . SER A 1 84 ? 6.496 -6.050 0.585 1.00 92.50 84 SER A CA 1
ATOM 697 C C . SER A 1 84 ? 7.225 -7.142 -0.181 1.00 92.50 84 SER A C 1
ATOM 699 O O . SER A 1 84 ? 8.225 -7.666 0.307 1.00 92.50 84 SER A O 1
ATOM 701 N N . TYR A 1 85 ? 6.743 -7.454 -1.381 1.00 91.69 85 TYR A N 1
ATOM 702 C CA . TYR A 1 85 ? 7.269 -8.523 -2.235 1.00 91.69 85 TYR A CA 1
ATOM 703 C C . TYR A 1 85 ? 7.975 -7.985 -3.487 1.00 91.69 85 TYR A C 1
ATOM 705 O O . TYR A 1 85 ? 8.848 -8.651 -4.036 1.00 91.69 85 TYR A O 1
ATOM 713 N N . GLU A 1 86 ? 7.663 -6.754 -3.900 1.00 87.94 86 GLU A N 1
ATOM 714 C CA . GLU A 1 86 ? 8.446 -5.984 -4.876 1.00 87.94 86 GLU A CA 1
ATOM 715 C C . GLU A 1 86 ? 9.065 -4.739 -4.206 1.00 87.94 86 GLU A C 1
ATOM 717 O O . GLU A 1 86 ? 8.560 -4.285 -3.174 1.00 87.94 86 GLU A O 1
ATOM 722 N N . PRO A 1 87 ? 10.126 -4.134 -4.776 1.00 89.62 87 PRO A N 1
ATOM 723 C CA . PRO A 1 87 ? 10.619 -2.836 -4.326 1.00 89.62 87 PRO A CA 1
ATOM 724 C C . PRO A 1 87 ? 9.530 -1.755 -4.403 1.00 89.62 87 PRO A C 1
ATOM 726 O O . PRO A 1 87 ? 9.061 -1.362 -5.477 1.00 89.62 87 PRO A O 1
ATOM 729 N N . CYS A 1 88 ? 9.126 -1.248 -3.243 1.00 89.31 88 CYS A N 1
ATOM 730 C CA . CYS A 1 88 ? 8.178 -0.152 -3.146 1.00 89.31 88 CYS A CA 1
ATOM 731 C C . CYS A 1 88 ? 8.423 0.693 -1.892 1.00 89.31 88 CYS A C 1
ATOM 733 O O . CYS A 1 88 ? 9.083 0.268 -0.946 1.00 89.31 88 CYS A O 1
ATOM 735 N N . SER A 1 89 ? 7.882 1.906 -1.907 1.00 90.56 89 SER A N 1
ATOM 736 C CA . SER A 1 89 ? 7.735 2.756 -0.731 1.00 90.56 89 SER A CA 1
ATOM 737 C C . SER A 1 89 ? 6.260 2.840 -0.374 1.00 90.56 89 SER A C 1
ATOM 739 O O . SER A 1 89 ? 5.418 3.052 -1.249 1.00 90.56 89 SE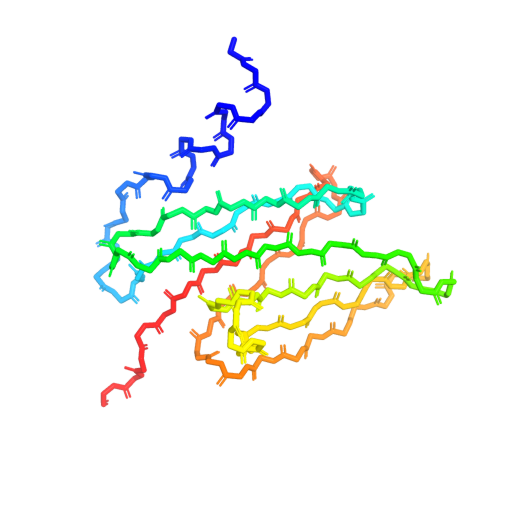R A O 1
ATOM 741 N N . ILE A 1 90 ? 5.954 2.663 0.906 1.00 90.88 90 ILE A N 1
ATOM 742 C CA . ILE A 1 90 ? 4.600 2.735 1.441 1.00 90.88 90 ILE A CA 1
ATOM 743 C C . ILE A 1 90 ? 4.566 3.865 2.460 1.00 90.88 90 ILE A C 1
ATOM 745 O O . ILE A 1 90 ? 5.348 3.893 3.407 1.00 90.88 90 ILE A O 1
ATOM 749 N N . THR A 1 91 ? 3.651 4.802 2.258 1.00 91.44 91 THR A N 1
ATOM 750 C CA . THR A 1 91 ? 3.370 5.898 3.180 1.00 91.44 91 THR A CA 1
ATOM 751 C C . THR A 1 91 ? 1.940 5.766 3.666 1.00 91.44 91 THR A C 1
ATOM 753 O O . THR A 1 91 ? 1.014 5.614 2.871 1.00 91.44 91 THR A O 1
ATOM 756 N N . ILE A 1 92 ? 1.771 5.820 4.980 1.00 90.50 92 ILE A N 1
ATOM 757 C CA . ILE A 1 92 ? 0.469 5.822 5.635 1.00 90.50 92 ILE A CA 1
ATOM 758 C C . ILE A 1 92 ? 0.361 7.161 6.340 1.00 90.50 92 ILE A C 1
ATOM 760 O O . ILE A 1 92 ? 1.198 7.482 7.181 1.00 90.50 92 ILE A O 1
ATOM 764 N N . ASP A 1 93 ? -0.660 7.925 5.979 1.00 88.25 93 ASP A N 1
ATOM 765 C CA . ASP A 1 93 ? -1.016 9.171 6.637 1.00 88.25 93 ASP A CA 1
ATOM 766 C C . ASP A 1 93 ? -2.364 8.982 7.341 1.00 88.25 93 ASP A C 1
ATOM 768 O O . ASP A 1 93 ? -3.420 9.072 6.708 1.00 88.25 93 ASP A O 1
ATOM 772 N N . PRO A 1 94 ? -2.362 8.675 8.648 1.00 82.56 94 PRO A N 1
ATOM 773 C CA . PRO A 1 94 ? -3.595 8.537 9.410 1.00 82.56 94 PRO A CA 1
ATOM 774 C C . PRO A 1 94 ? -4.366 9.854 9.558 1.00 82.56 94 PRO A C 1
ATOM 776 O O . PRO A 1 94 ? -5.572 9.806 9.782 1.00 82.56 94 PRO A O 1
ATOM 779 N N . THR A 1 95 ? -3.694 11.007 9.451 1.00 85.94 95 THR A N 1
ATOM 780 C CA . THR A 1 95 ? -4.309 12.333 9.627 1.00 85.94 95 THR A CA 1
ATOM 781 C C . THR A 1 95 ? -5.161 12.679 8.415 1.00 85.94 95 THR A C 1
ATOM 783 O O . THR A 1 95 ? -6.322 13.050 8.558 1.00 85.94 95 THR A O 1
ATOM 786 N N . GLU A 1 96 ? -4.604 12.474 7.223 1.00 82.50 96 GLU A N 1
ATOM 787 C CA . GLU A 1 96 ? -5.301 12.668 5.946 1.00 82.50 96 GLU A CA 1
ATOM 788 C C . GLU A 1 96 ? -6.132 11.435 5.534 1.00 82.50 96 GLU A C 1
ATOM 790 O O . GLU A 1 96 ? -6.853 11.455 4.537 1.00 82.50 96 GLU A O 1
ATOM 795 N N . ASN A 1 97 ? -6.055 10.349 6.313 1.00 86.25 97 ASN A N 1
ATOM 796 C CA . ASN A 1 97 ? -6.697 9.060 6.057 1.00 86.25 97 ASN A CA 1
ATOM 797 C C . ASN A 1 97 ? -6.290 8.433 4.708 1.00 86.25 97 ASN 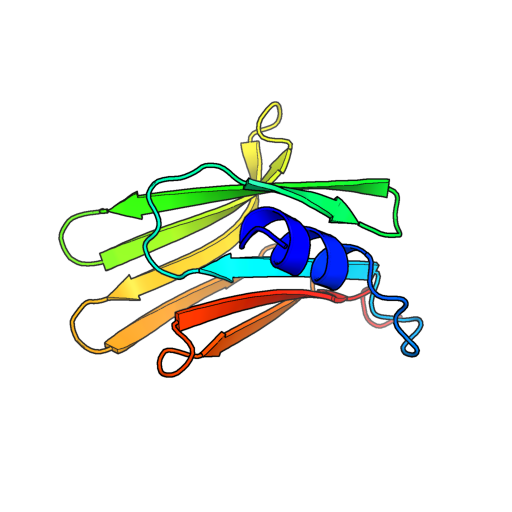A C 1
ATOM 799 O O . ASN A 1 97 ? -7.139 7.931 3.966 1.00 86.25 97 ASN A O 1
ATOM 803 N N . LEU A 1 98 ? -4.990 8.429 4.394 1.00 87.94 98 LEU A N 1
ATOM 804 C CA . LEU A 1 98 ? -4.450 7.968 3.113 1.00 87.94 98 LEU A CA 1
ATOM 805 C C . LEU A 1 98 ? -3.404 6.857 3.250 1.00 87.94 98 LEU A C 1
ATOM 807 O O . LEU A 1 98 ? -2.538 6.873 4.122 1.00 87.94 98 LEU A O 1
ATOM 811 N N . LEU A 1 99 ? -3.452 5.919 2.308 1.00 89.56 99 LEU A N 1
ATOM 812 C CA . LEU A 1 99 ? -2.380 4.992 1.967 1.00 89.56 99 LEU A CA 1
ATOM 813 C C . LEU A 1 99 ? -1.836 5.385 0.595 1.00 89.56 99 LEU A C 1
ATOM 815 O O . LEU A 1 99 ? -2.595 5.472 -0.372 1.00 89.56 99 LEU A O 1
ATOM 819 N N . VAL A 1 100 ? -0.522 5.557 0.501 1.00 88.31 100 VAL A N 1
ATOM 820 C CA . VAL A 1 100 ? 0.192 5.801 -0.751 1.00 88.31 100 VAL A CA 1
ATOM 821 C C . VAL A 1 100 ? 1.239 4.714 -0.938 1.00 88.31 100 VAL A C 1
ATOM 823 O O . VAL A 1 100 ? 2.121 4.551 -0.100 1.00 88.31 100 VAL A O 1
ATOM 826 N N . LEU A 1 101 ? 1.179 3.999 -2.058 1.00 89.31 101 LEU A N 1
ATOM 827 C CA . LEU A 1 101 ? 2.231 3.083 -2.484 1.00 89.31 101 LEU A CA 1
ATOM 828 C C . LEU A 1 101 ? 2.921 3.635 -3.724 1.00 89.31 101 LEU A C 1
ATOM 830 O O . LEU A 1 101 ? 2.269 3.980 -4.702 1.00 89.31 101 LEU A O 1
ATOM 834 N N . SER A 1 102 ? 4.245 3.674 -3.702 1.00 87.94 102 SER A N 1
ATOM 835 C CA . SER A 1 102 ? 5.096 4.083 -4.815 1.00 87.94 102 SER A CA 1
ATOM 836 C C . SER A 1 102 ? 5.955 2.899 -5.250 1.00 87.94 102 SER A C 1
ATOM 838 O O . SER A 1 102 ? 6.744 2.393 -4.457 1.00 87.94 102 SER A O 1
ATOM 840 N N . ARG A 1 103 ? 5.802 2.434 -6.494 1.00 87.56 103 ARG A N 1
ATOM 841 C CA . ARG A 1 103 ? 6.615 1.335 -7.047 1.00 87.56 103 ARG A CA 1
ATOM 842 C C . ARG A 1 103 ? 7.946 1.864 -7.541 1.00 87.56 103 ARG A C 1
ATOM 844 O O . ARG A 1 103 ? 7.964 2.818 -8.315 1.00 87.56 103 ARG A O 1
ATOM 851 N N . ILE A 1 104 ? 9.035 1.220 -7.148 1.00 87.69 104 ILE A N 1
ATOM 852 C CA . ILE A 1 104 ? 10.386 1.700 -7.433 1.00 87.69 104 ILE A CA 1
ATOM 853 C C . ILE A 1 104 ? 11.101 0.649 -8.282 1.00 87.69 104 ILE A C 1
ATOM 855 O O . ILE A 1 104 ? 10.896 -0.551 -8.103 1.00 87.69 104 ILE A O 1
ATOM 859 N N . ALA A 1 105 ? 11.912 1.081 -9.243 1.00 82.75 105 ALA A N 1
ATOM 860 C CA . ALA A 1 105 ? 12.806 0.169 -9.943 1.00 82.75 105 ALA A CA 1
ATOM 861 C C . ALA A 1 105 ? 13.820 -0.452 -8.955 1.00 82.75 105 ALA A C 1
ATOM 863 O O . ALA A 1 105 ? 14.248 0.226 -8.018 1.00 82.75 105 ALA A O 1
ATOM 864 N N . PRO A 1 106 ? 14.237 -1.718 -9.141 1.00 76.00 106 PRO A N 1
ATOM 865 C CA . PRO A 1 106 ? 15.336 -2.281 -8.365 1.00 76.00 106 PRO A CA 1
ATOM 866 C C . PRO A 1 106 ? 16.588 -1.409 -8.510 1.00 76.00 106 PRO A C 1
ATOM 868 O O . PRO A 1 106 ? 16.872 -0.920 -9.607 1.00 76.00 106 PRO A O 1
ATOM 871 N N . ALA A 1 107 ? 17.341 -1.232 -7.422 1.00 65.38 107 ALA A N 1
ATOM 872 C CA . ALA A 1 107 ? 18.669 -0.636 -7.519 1.00 65.38 107 ALA A CA 1
ATOM 873 C C . ALA A 1 107 ? 19.519 -1.512 -8.454 1.00 65.38 107 ALA A C 1
ATOM 875 O O . ALA A 1 107 ? 19.571 -2.730 -8.274 1.00 65.38 107 ALA A O 1
ATOM 876 N N . SER A 1 108 ? 20.076 -0.889 -9.495 1.00 61.31 108 SER A N 1
ATOM 877 C CA . SER A 1 108 ? 20.953 -1.542 -10.477 1.00 61.31 108 SER A CA 1
ATOM 878 C C . SER A 1 108 ? 22.313 -1.873 -9.879 1.00 61.31 108 SER A C 1
ATOM 880 O O . SER A 1 108 ? 22.774 -1.082 -9.026 1.00 61.31 108 SER A O 1
#

Radius of gyration: 13.5 Å; chains: 1; bounding box: 36×31×37 Å

Foldseek 3Di:
DDPLVVQQVQQVDDDPDPQFFTKHKDFPPDQDWDWGATPVRQIKIWGWDDPPQWIKIWIASDPVVRHTQKMWTQGPVRDIDIDGDADWDWDQDVPVRMIMITHGHPDD

Organism: Granulicella tundricola (strain ATCC BAA-1859 / DSM 23138 / MP5ACTX9) (NCBI:txid1198114)